Protein AF-A0A0P0SL50-F1 (afdb_monomer)

pLDDT: mean 75.34, std 12.95, range [42.16, 90.81]

Foldseek 3Di:
DQFAAELDPVCRDGADPPPDDDWPFFQWDDDVPDIHTYTFHCVVVVNPPVVSVVSRVVSNVVSVVVCVVVVD

Mean predicted aligned error: 7.41 Å

Structure (mmCIF, N/CA/C/O backbone):
data_AF-A0A0P0SL50-F1
#
_entry.id   AF-A0A0P0SL50-F1
#
loop_
_atom_site.group_PDB
_atom_site.id
_atom_site.type_symbol
_atom_site.label_atom_id
_atom_site.label_alt_id
_atom_site.label_comp_id
_atom_site.label_asym_id
_atom_site.label_entity_id
_atom_site.label_seq_id
_atom_site.pdbx_PDB_ins_code
_atom_site.Cartn_x
_atom_site.Cartn_y
_atom_site.Cartn_z
_atom_site.occupancy
_atom_site.B_iso_or_equiv
_atom_site.auth_seq_id
_atom_site.auth_comp_id
_atom_site.auth_asym_id
_atom_site.auth_atom_id
_atom_site.pdbx_PDB_model_num
ATOM 1 N N . MET A 1 1 ? -9.394 -17.325 -3.758 1.00 42.16 1 MET A N 1
ATOM 2 C CA . MET A 1 1 ? -8.215 -16.543 -4.185 1.00 42.16 1 MET A CA 1
ATOM 3 C C . MET A 1 1 ? -8.213 -15.244 -3.404 1.00 42.16 1 MET A C 1
ATOM 5 O O . MET A 1 1 ? -9.070 -14.404 -3.641 1.00 42.16 1 MET A O 1
ATOM 9 N N . THR A 1 2 ? -7.332 -15.117 -2.416 1.00 50.50 2 THR A N 1
ATOM 10 C CA . THR A 1 2 ? -7.166 -13.888 -1.631 1.00 50.50 2 THR A CA 1
ATOM 11 C C . THR A 1 2 ? -6.501 -12.858 -2.543 1.00 50.50 2 THR A C 1
ATOM 13 O O . THR A 1 2 ? -5.323 -12.983 -2.858 1.00 50.50 2 THR A O 1
ATOM 16 N N . GLY A 1 3 ? -7.281 -11.925 -3.090 1.00 59.38 3 GLY A N 1
ATOM 17 C CA . GLY A 1 3 ? -6.769 -10.922 -4.024 1.00 59.38 3 GLY A CA 1
ATOM 18 C C . GLY A 1 3 ? -5.822 -9.951 -3.320 1.00 59.38 3 GLY A C 1
ATOM 19 O O . GLY A 1 3 ? -6.181 -9.380 -2.293 1.00 59.38 3 GLY A O 1
ATOM 20 N N . TYR A 1 4 ? -4.624 -9.758 -3.871 1.00 70.19 4 TYR A N 1
ATOM 21 C CA . TYR A 1 4 ? -3.677 -8.744 -3.410 1.00 70.19 4 TYR A CA 1
ATOM 22 C C . TYR A 1 4 ? -4.244 -7.349 -3.696 1.00 70.19 4 TYR A C 1
ATOM 24 O O . TYR A 1 4 ? -4.618 -7.052 -4.834 1.00 70.19 4 TYR A O 1
ATOM 32 N N . VAL A 1 5 ? -4.323 -6.489 -2.675 1.00 78.88 5 VAL A N 1
ATOM 33 C CA . VAL A 1 5 ? -4.817 -5.116 -2.841 1.00 78.88 5 VAL A CA 1
ATOM 34 C C . VAL A 1 5 ? -3.636 -4.156 -2.952 1.00 78.88 5 VAL A C 1
ATOM 36 O O . VAL A 1 5 ? -2.709 -4.201 -2.153 1.00 78.88 5 VAL A O 1
ATOM 39 N N . CYS A 1 6 ? -3.654 -3.287 -3.956 1.00 82.75 6 CYS A N 1
ATOM 40 C CA . CYS A 1 6 ? -2.585 -2.329 -4.235 1.00 82.75 6 CYS A CA 1
ATOM 41 C C . CYS A 1 6 ? -2.701 -1.090 -3.337 1.00 82.75 6 CYS A C 1
ATOM 43 O O . CYS A 1 6 ? -3.767 -0.484 -3.266 1.00 82.75 6 CYS A O 1
ATOM 45 N N . SER A 1 7 ? -1.609 -0.679 -2.681 1.00 84.06 7 SER A N 1
A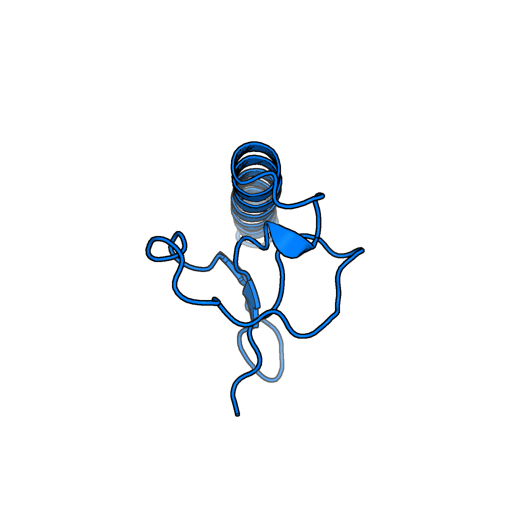TOM 46 C CA . SER A 1 7 ? -1.566 0.493 -1.788 1.00 84.06 7 SER A CA 1
ATOM 47 C C . SER A 1 7 ? -1.949 1.812 -2.475 1.00 84.06 7 SER A C 1
ATOM 49 O O . SER A 1 7 ? -2.308 2.771 -1.790 1.00 84.06 7 SER A O 1
ATOM 51 N N . ASN A 1 8 ? -1.907 1.868 -3.808 1.00 81.88 8 ASN A N 1
ATOM 52 C CA . ASN A 1 8 ? -2.407 2.986 -4.599 1.00 81.88 8 ASN A CA 1
ATOM 53 C C . ASN A 1 8 ? -3.907 2.807 -4.916 1.00 81.88 8 ASN A C 1
ATOM 55 O O . ASN A 1 8 ? -4.281 1.988 -5.757 1.00 81.88 8 ASN A O 1
ATOM 59 N N . ASP A 1 9 ? -4.769 3.632 -4.308 1.00 75.31 9 ASP A N 1
ATOM 60 C CA . ASP A 1 9 ? -6.234 3.549 -4.468 1.00 75.31 9 ASP A CA 1
ATOM 61 C C . ASP A 1 9 ? -6.730 3.779 -5.902 1.00 75.31 9 ASP A C 1
ATOM 63 O O . ASP A 1 9 ? -7.825 3.320 -6.264 1.00 75.31 9 ASP A O 1
ATOM 67 N N . ARG A 1 10 ? -5.948 4.492 -6.726 1.00 73.06 10 ARG A N 1
ATOM 68 C CA . ARG A 1 10 ? -6.273 4.712 -8.142 1.00 73.06 10 ARG A CA 1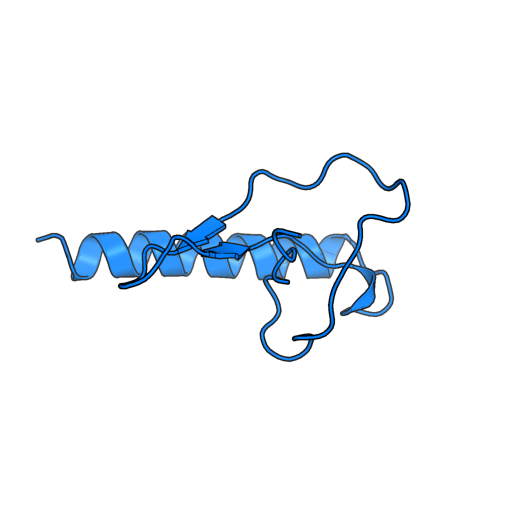
ATOM 69 C C . ARG A 1 10 ? -6.073 3.457 -8.972 1.00 73.06 10 ARG A C 1
ATOM 71 O O . ARG A 1 10 ? -6.750 3.278 -9.979 1.00 73.06 10 ARG A O 1
ATOM 78 N N . CYS A 1 11 ? -5.195 2.566 -8.534 1.00 69.94 11 CYS A N 1
ATOM 79 C CA . CYS A 1 11 ? -4.832 1.375 -9.276 1.00 69.94 11 CYS A CA 1
ATOM 80 C C . CYS A 1 11 ? -5.473 0.111 -8.703 1.00 69.94 11 CYS A C 1
ATOM 82 O O . CYS A 1 11 ? -4.855 -0.943 -8.655 1.00 69.94 11 CYS A O 1
ATOM 84 N N . ARG A 1 12 ? -6.752 0.198 -8.318 1.00 58.66 12 ARG A N 1
ATOM 85 C CA . ARG A 1 12 ? -7.617 -0.905 -7.847 1.00 58.66 12 ARG A CA 1
ATOM 86 C C . ARG A 1 12 ? -7.747 -2.123 -8.800 1.00 58.66 12 ARG A C 1
ATOM 88 O O . ARG A 1 12 ? -8.678 -2.909 -8.649 1.00 58.66 12 ARG A O 1
ATOM 95 N N . ARG A 1 13 ? -6.858 -2.306 -9.783 1.00 56.19 13 ARG A N 1
ATOM 96 C CA . ARG A 1 13 ? -6.736 -3.534 -10.577 1.00 56.19 13 ARG A CA 1
ATOM 97 C C . ARG A 1 13 ? -5.972 -4.588 -9.779 1.00 56.19 13 ARG A C 1
ATOM 99 O O . ARG A 1 13 ? -5.066 -4.265 -9.018 1.00 56.19 13 ARG A O 1
ATOM 106 N N . ALA A 1 14 ? -6.361 -5.846 -9.974 1.00 54.44 14 ALA A N 1
ATOM 107 C CA . ALA A 1 14 ? -5.669 -7.004 -9.432 1.00 54.44 14 ALA A CA 1
ATOM 108 C C . ALA A 1 14 ? -4.192 -6.947 -9.841 1.00 54.44 14 ALA A C 1
ATOM 110 O O . ALA A 1 14 ? -3.855 -7.103 -11.013 1.00 54.44 14 ALA A O 1
ATOM 111 N N . TRP A 1 15 ? -3.327 -6.677 -8.871 1.00 54.25 15 TRP A N 1
ATOM 112 C CA . TRP A 1 15 ? -1.891 -6.782 -9.051 1.00 54.25 15 TRP A CA 1
ATOM 113 C C . TRP A 1 15 ? -1.477 -8.212 -8.717 1.00 54.25 15 TRP A C 1
ATOM 115 O O . TRP A 1 15 ? -1.985 -8.812 -7.768 1.00 54.25 15 TRP A O 1
ATOM 125 N N . SER A 1 16 ? -0.579 -8.780 -9.512 1.00 55.94 16 SER A N 1
ATOM 126 C CA . SER A 1 16 ? 0.088 -10.042 -9.202 1.00 55.94 16 SER A CA 1
ATOM 127 C C . SER A 1 16 ? 1.591 -9.803 -9.300 1.00 55.94 16 SER A C 1
ATOM 129 O O . SER A 1 16 ? 2.0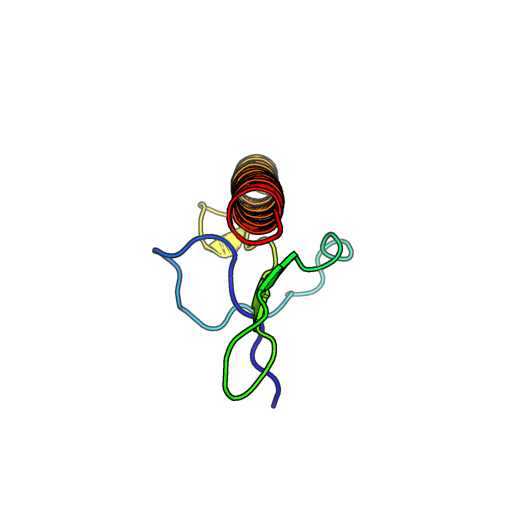30 -9.230 -10.300 1.00 55.94 16 SER A O 1
ATOM 131 N N . PRO A 1 17 ? 2.384 -10.191 -8.288 1.00 54.25 17 PRO A N 1
ATOM 132 C CA . PRO A 1 17 ? 3.829 -10.030 -8.335 1.00 54.25 17 PRO A CA 1
ATOM 133 C C . PRO A 1 17 ? 4.388 -10.905 -9.462 1.00 54.25 17 PRO A C 1
ATOM 135 O O . PRO A 1 17 ? 4.506 -12.120 -9.320 1.00 54.25 17 PRO A O 1
ATOM 138 N N . ALA A 1 18 ? 4.723 -10.295 -10.599 1.00 53.72 18 ALA A N 1
ATOM 139 C CA . ALA A 1 18 ? 5.335 -10.967 -11.743 1.00 53.72 18 ALA A CA 1
ATOM 140 C C . ALA A 1 18 ? 6.837 -11.220 -11.501 1.00 53.72 18 ALA A C 1
ATOM 142 O O . ALA A 1 18 ? 7.687 -10.739 -12.240 1.00 53.72 18 ALA A O 1
ATOM 143 N N . GLY A 1 19 ? 7.171 -11.945 -10.427 1.00 49.66 19 GLY A N 1
ATOM 144 C CA . GLY A 1 19 ? 8.545 -12.387 -10.155 1.00 49.66 19 GLY A CA 1
ATOM 145 C C . GLY A 1 19 ? 9.526 -11.289 -9.723 1.00 49.66 19 GLY A C 1
ATOM 146 O O . GLY A 1 19 ? 10.733 -11.473 -9.855 1.00 49.66 19 GLY A O 1
ATOM 147 N N . GLY A 1 20 ? 9.032 -10.158 -9.210 1.00 52.31 20 GLY A N 1
ATOM 148 C CA . GLY A 1 20 ? 9.871 -9.111 -8.619 1.00 52.31 20 GLY A CA 1
ATOM 149 C C . GLY A 1 20 ? 10.458 -9.498 -7.251 1.00 52.31 20 GLY A C 1
ATOM 150 O O . GLY A 1 20 ? 10.073 -10.526 -6.684 1.00 52.31 20 GLY A O 1
ATOM 151 N N . PRO A 1 21 ? 11.368 -8.676 -6.690 1.00 53.66 21 PRO A N 1
ATOM 152 C CA . PRO A 1 21 ? 11.832 -8.839 -5.312 1.00 53.66 21 PRO A CA 1
ATOM 153 C C . PRO A 1 21 ? 10.634 -8.963 -4.355 1.00 53.66 21 PRO A C 1
ATOM 155 O O . PRO A 1 21 ? 9.573 -8.395 -4.643 1.00 53.66 21 PRO A O 1
ATOM 158 N N . PRO A 1 22 ? 10.773 -9.708 -3.240 1.00 56.25 22 PRO A N 1
ATOM 159 C CA . PRO A 1 22 ? 9.661 -9.935 -2.328 1.00 56.25 22 PRO A CA 1
ATOM 160 C C . PRO A 1 22 ? 9.070 -8.582 -1.924 1.00 56.25 22 PRO A C 1
ATOM 162 O O . PRO A 1 22 ? 9.827 -7.682 -1.540 1.00 56.25 22 PRO A O 1
ATOM 165 N N . PRO A 1 23 ? 7.745 -8.393 -2.054 1.00 64.19 23 PRO A N 1
ATOM 166 C CA . PRO A 1 23 ? 7.145 -7.137 -1.661 1.00 64.19 23 PRO A CA 1
ATOM 167 C C . PRO A 1 23 ? 7.420 -6.908 -0.165 1.00 64.19 23 PRO A C 1
ATOM 169 O O . PRO A 1 23 ? 7.455 -7.874 0.604 1.00 64.19 23 PRO A O 1
ATOM 172 N N . PRO A 1 24 ? 7.598 -5.649 0.266 1.00 70.81 24 PRO A N 1
ATOM 173 C CA . PRO A 1 24 ? 7.444 -5.261 1.660 1.00 70.81 24 PRO A CA 1
ATOM 174 C C . PRO A 1 24 ? 6.239 -5.942 2.313 1.00 70.81 24 PRO A C 1
ATOM 176 O O . PRO A 1 24 ? 5.247 -6.252 1.640 1.00 70.81 24 PRO A O 1
ATOM 179 N N . ALA A 1 25 ? 6.331 -6.157 3.627 1.00 79.69 25 ALA A N 1
ATOM 180 C CA . ALA A 1 25 ? 5.217 -6.684 4.403 1.00 79.69 25 ALA A CA 1
ATOM 181 C C . ALA A 1 25 ? 3.947 -5.855 4.128 1.00 79.69 25 ALA A C 1
ATOM 183 O O . ALA A 1 25 ? 4.034 -4.633 4.0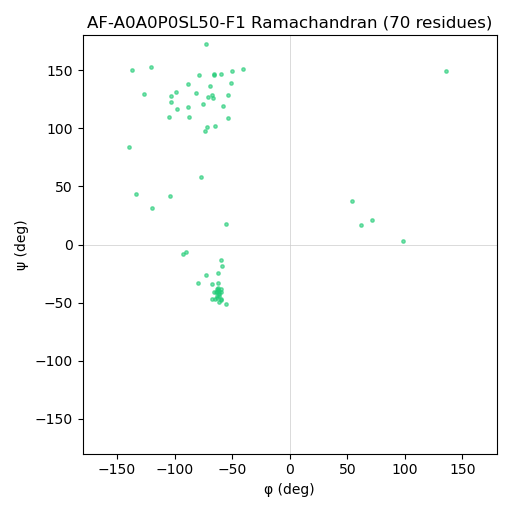06 1.00 79.69 25 ALA A O 1
ATOM 184 N N . PRO A 1 26 ? 2.772 -6.489 3.985 1.00 85.50 26 PRO A N 1
ATOM 185 C CA . PRO A 1 26 ? 1.560 -5.750 3.683 1.00 85.50 26 PRO A CA 1
ATOM 186 C C . PRO A 1 26 ? 1.170 -4.826 4.834 1.00 85.50 26 PRO A C 1
ATOM 188 O O . PRO A 1 26 ? 1.281 -5.196 6.002 1.00 85.50 26 PRO A O 1
ATOM 191 N N . VAL A 1 27 ? 0.589 -3.674 4.499 1.00 86.25 27 VAL A N 1
ATOM 192 C CA . VAL A 1 27 ? -0.150 -2.882 5.487 1.00 86.25 27 VAL A CA 1
ATOM 193 C C . VAL A 1 27 ? -1.485 -3.575 5.719 1.00 86.25 27 VAL A C 1
ATOM 195 O O . VAL A 1 27 ? -2.253 -3.769 4.773 1.00 86.25 27 VAL A O 1
ATOM 198 N N . VAL A 1 28 ? -1.749 -3.965 6.964 1.00 85.81 28 VAL A N 1
ATOM 199 C CA . VAL A 1 28 ? -3.007 -4.599 7.363 1.00 85.81 28 VAL A CA 1
ATOM 200 C C . VAL A 1 28 ? -3.998 -3.513 7.751 1.00 85.81 28 VAL A C 1
ATOM 202 O O . VAL A 1 28 ? -3.772 -2.756 8.689 1.00 85.81 28 VAL A O 1
ATOM 205 N N . GLU A 1 29 ? -5.107 -3.439 7.029 1.00 81.88 29 GLU A N 1
ATOM 206 C CA . GLU A 1 29 ? -6.246 -2.614 7.407 1.00 81.88 29 GLU A CA 1
ATOM 207 C C . GLU A 1 29 ? -7.350 -3.523 7.949 1.00 81.88 29 GLU A C 1
ATOM 209 O O . GLU A 1 29 ? -7.967 -4.286 7.197 1.00 81.88 29 GLU A O 1
ATOM 214 N N . GLN A 1 30 ? -7.588 -3.436 9.257 1.00 80.19 30 GLN A N 1
ATOM 215 C CA . GLN A 1 30 ? -8.652 -4.178 9.925 1.00 80.19 30 GLN A CA 1
ATOM 216 C C . GLN A 1 30 ? -10.010 -3.606 9.521 1.00 80.19 30 GLN A C 1
ATOM 218 O O . GLN A 1 30 ? -10.248 -2.400 9.623 1.00 80.19 30 GLN A O 1
ATOM 223 N N . ARG A 1 31 ? -10.916 -4.464 9.04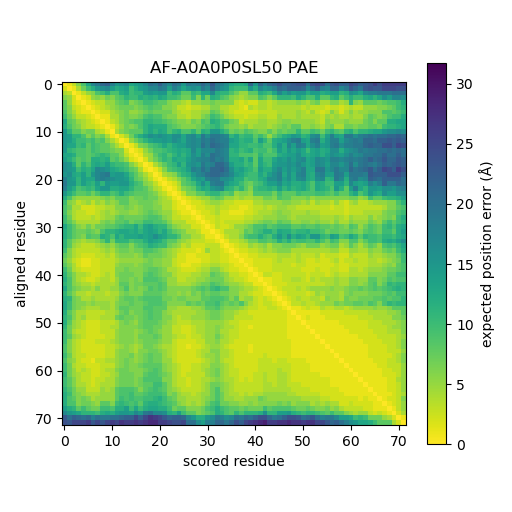7 1.00 72.81 31 ARG A N 1
ATOM 224 C CA . ARG A 1 31 ? -12.274 -4.065 8.659 1.00 72.81 31 ARG A CA 1
ATOM 225 C C . ARG A 1 31 ? -13.316 -5.065 9.153 1.00 72.81 31 ARG A C 1
ATOM 227 O O . ARG A 1 31 ? -13.040 -6.267 9.196 1.00 72.81 31 ARG A O 1
ATOM 234 N N . PRO A 1 32 ? -14.550 -4.609 9.439 1.00 68.31 32 PRO A N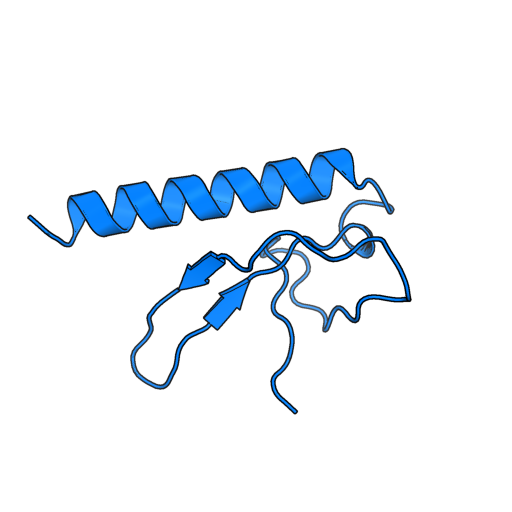 1
ATOM 235 C CA . PRO A 1 32 ? -15.675 -5.513 9.637 1.00 68.31 32 PRO A CA 1
ATOM 236 C C . PRO A 1 32 ? -15.863 -6.382 8.387 1.00 68.31 32 PRO A C 1
ATOM 238 O O . PRO A 1 32 ? -16.085 -5.862 7.293 1.00 68.31 32 PRO A O 1
ATOM 241 N N . GLY A 1 33 ? -15.745 -7.702 8.539 1.00 75.19 33 GLY A N 1
ATOM 242 C CA . GLY A 1 33 ? -15.862 -8.658 7.431 1.00 75.19 33 GLY A CA 1
ATOM 243 C C . GLY A 1 33 ? -14.539 -9.155 6.834 1.00 75.19 33 GLY A C 1
ATOM 244 O O . GLY A 1 33 ? -14.584 -9.944 5.893 1.00 75.19 33 GLY A O 1
ATOM 245 N N . GLY A 1 34 ? -13.386 -8.753 7.380 1.00 77.69 34 GLY A N 1
ATOM 246 C CA . GLY A 1 34 ? -12.086 -9.363 7.085 1.00 77.69 34 GLY A CA 1
ATOM 247 C C . GLY A 1 34 ? -10.965 -8.356 6.843 1.00 77.69 34 GLY A C 1
ATOM 248 O O . GLY A 1 34 ? -11.189 -7.262 6.319 1.00 77.69 34 GLY A O 1
ATOM 249 N N . ASP A 1 35 ? -9.746 -8.758 7.200 1.00 81.81 35 ASP A N 1
ATOM 250 C CA . ASP A 1 35 ? -8.554 -7.927 7.060 1.00 81.81 35 ASP A CA 1
ATOM 251 C C . ASP A 1 35 ? -8.178 -7.722 5.595 1.00 81.81 35 ASP A C 1
ATOM 253 O O . ASP A 1 35 ? -8.166 -8.650 4.776 1.00 81.81 35 ASP A O 1
ATOM 257 N N . ARG A 1 36 ? -7.830 -6.478 5.264 1.00 79.31 36 ARG A N 1
ATOM 258 C CA . ARG A 1 36 ? -7.331 -6.120 3.944 1.00 79.31 36 ARG A CA 1
ATOM 259 C C . ARG A 1 36 ? -5.820 -5.943 3.988 1.00 79.31 36 ARG A C 1
ATOM 261 O O . ARG A 1 36 ? -5.308 -5.097 4.711 1.00 79.31 36 ARG A O 1
ATOM 268 N N . HIS A 1 37 ? -5.128 -6.713 3.157 1.00 83.62 37 HIS A N 1
ATOM 269 C CA . HIS A 1 37 ? -3.676 -6.663 3.014 1.00 83.62 37 HIS A CA 1
ATOM 270 C C . HIS A 1 37 ? -3.295 -5.801 1.808 1.00 83.62 37 HIS A C 1
ATOM 272 O O . HIS A 1 37 ? -3.634 -6.133 0.667 1.00 83.62 37 HIS A O 1
ATOM 278 N N . TRP A 1 38 ? -2.605 -4.692 2.068 1.00 84.12 38 TRP A N 1
ATOM 279 C CA . TRP A 1 38 ? -2.194 -3.723 1.057 1.00 84.12 38 TRP A CA 1
ATOM 280 C C . TRP A 1 38 ? -0.713 -3.869 0.708 1.00 84.12 38 TRP A C 1
ATOM 282 O O . TRP A 1 38 ? 0.131 -3.807 1.595 1.00 84.12 38 TRP A O 1
ATOM 292 N N . TYR A 1 39 ? -0.395 -3.993 -0.579 1.00 84.00 39 TYR A N 1
ATOM 293 C CA . TYR A 1 39 ? 0.951 -4.235 -1.105 1.00 84.00 39 TYR A CA 1
ATOM 294 C C . TYR A 1 39 ? 1.404 -3.111 -2.050 1.00 84.00 39 TYR A C 1
ATOM 296 O O . TYR A 1 39 ? 0.563 -2.484 -2.706 1.00 84.00 39 TYR A O 1
ATOM 304 N N . PRO A 1 40 ? 2.719 -2.859 -2.179 1.00 82.62 40 PRO A N 1
ATOM 305 C CA . PRO A 1 40 ? 3.233 -1.965 -3.208 1.00 82.62 40 PRO A CA 1
ATOM 306 C C . PRO A 1 40 ? 2.994 -2.552 -4.601 1.00 82.62 40 PRO A C 1
ATOM 308 O O . PRO A 1 40 ? 3.050 -3.760 -4.811 1.00 82.62 40 PRO A O 1
ATOM 311 N N . CYS A 1 41 ? 2.737 -1.672 -5.560 1.00 80.12 41 CYS A N 1
ATOM 312 C CA . CYS A 1 41 ? 2.297 -2.025 -6.906 1.00 80.12 41 CYS A CA 1
ATOM 313 C C . CYS A 1 41 ? 3.012 -1.130 -7.935 1.00 80.12 41 CYS A C 1
ATOM 315 O O . CYS A 1 41 ? 2.459 -0.110 -8.343 1.00 80.12 41 CYS A O 1
ATOM 317 N N . PRO A 1 42 ? 4.247 -1.480 -8.347 1.00 76.06 42 PRO A N 1
ATOM 318 C CA . PRO A 1 42 ? 5.033 -0.700 -9.313 1.00 76.06 42 PRO A CA 1
ATOM 319 C C . PRO A 1 42 ? 4.352 -0.541 -10.669 1.00 76.06 42 PRO A C 1
ATOM 321 O O . PRO A 1 42 ? 4.341 0.552 -11.218 1.00 76.06 42 PRO A O 1
ATOM 324 N N . SER A 1 43 ? 3.666 -1.578 -11.156 1.00 77.19 43 SER A N 1
ATOM 325 C CA . SER A 1 43 ? 2.948 -1.548 -12.442 1.00 77.19 43 SER A CA 1
ATOM 326 C C . SER A 1 43 ? 1.848 -0.480 -12.521 1.00 77.19 43 SER A C 1
ATOM 328 O O . SER A 1 43 ? 1.290 -0.218 -13.579 1.00 77.19 43 SER A O 1
ATOM 330 N N . CYS A 1 44 ? 1.472 0.099 -11.382 1.00 77.44 44 CYS A N 1
ATOM 331 C CA . CYS A 1 44 ? 0.501 1.181 -11.269 1.00 77.44 44 CYS A CA 1
ATOM 332 C C . CYS A 1 44 ? 1.118 2.579 -11.349 1.00 77.44 44 CYS A C 1
ATOM 334 O O . CYS A 1 44 ? 0.391 3.571 -11.300 1.00 77.44 44 CYS A O 1
ATOM 336 N N . LEU A 1 45 ? 2.443 2.641 -11.368 1.00 78.62 45 LEU A N 1
ATOM 337 C CA . LEU A 1 45 ? 3.268 3.837 -11.315 1.00 78.62 45 LEU A CA 1
ATOM 338 C C . LEU A 1 45 ? 4.352 3.727 -12.391 1.00 78.62 45 LEU A C 1
ATOM 340 O O . LEU A 1 45 ? 5.514 3.976 -12.113 1.00 78.62 45 LEU A O 1
ATOM 344 N N . ASP A 1 46 ? 3.967 3.286 -13.592 1.00 81.06 46 ASP A N 1
ATOM 345 C CA . ASP A 1 46 ? 4.869 3.142 -14.743 1.00 81.06 46 ASP A CA 1
ATOM 346 C C . ASP A 1 46 ? 6.112 2.281 -14.439 1.00 81.06 46 ASP A C 1
ATOM 348 O O . ASP A 1 46 ? 7.221 2.572 -14.877 1.00 81.06 46 ASP A O 1
ATOM 352 N N . ASP A 1 47 ? 5.916 1.229 -13.636 1.00 75.94 47 ASP A N 1
ATOM 353 C CA . ASP A 1 47 ? 6.960 0.331 -13.127 1.00 75.94 47 ASP A CA 1
ATOM 354 C C . ASP A 1 47 ? 8.023 1.015 -12.240 1.00 75.94 47 ASP A C 1
ATOM 356 O O . ASP A 1 47 ? 9.056 0.424 -11.912 1.00 75.94 47 ASP A O 1
ATOM 360 N N . ASP A 1 48 ? 7.737 2.221 -11.738 1.00 82.12 48 ASP A N 1
ATOM 361 C CA . ASP A 1 48 ? 8.556 2.916 -10.746 1.00 82.12 48 ASP A CA 1
ATOM 362 C C . ASP A 1 48 ? 8.394 2.275 -9.357 1.00 82.12 48 ASP A C 1
ATOM 364 O O . ASP A 1 48 ? 7.466 2.541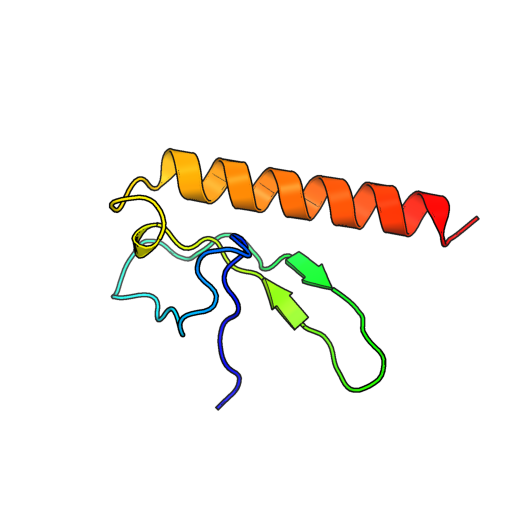 -8.578 1.00 82.12 48 ASP A O 1
ATOM 368 N N . ALA A 1 49 ? 9.353 1.412 -9.023 1.00 80.75 49 ALA A N 1
ATOM 369 C CA . ALA A 1 49 ? 9.435 0.764 -7.722 1.00 80.75 49 ALA A CA 1
ATOM 370 C C . ALA A 1 49 ? 9.627 1.763 -6.566 1.00 80.75 49 ALA A C 1
ATOM 372 O O . ALA A 1 49 ? 9.110 1.533 -5.470 1.00 80.75 49 ALA A O 1
ATOM 373 N N . GLY A 1 50 ? 10.337 2.874 -6.788 1.00 83.50 50 GLY A N 1
ATOM 374 C CA . GLY A 1 50 ? 10.572 3.899 -5.772 1.00 83.50 50 GLY A CA 1
ATOM 375 C C . GLY A 1 50 ? 9.282 4.626 -5.405 1.00 83.50 50 GLY A C 1
ATOM 376 O O . GLY A 1 50 ? 8.939 4.736 -4.223 1.00 83.50 50 GLY A O 1
ATOM 377 N N . ALA A 1 51 ? 8.515 5.036 -6.414 1.00 84.50 51 ALA A N 1
ATOM 378 C CA . ALA A 1 51 ? 7.199 5.630 -6.221 1.00 84.50 51 ALA A CA 1
ATOM 379 C C . ALA A 1 51 ? 6.228 4.647 -5.539 1.00 84.50 51 ALA A C 1
ATOM 381 O O . ALA A 1 51 ? 5.500 5.030 -4.619 1.00 84.50 51 ALA A O 1
ATOM 382 N N . ALA A 1 52 ? 6.247 3.365 -5.921 1.00 83.50 52 ALA A N 1
ATOM 383 C CA . ALA A 1 52 ? 5.399 2.343 -5.301 1.00 83.50 52 ALA A CA 1
ATOM 384 C C . ALA A 1 52 ? 5.710 2.125 -3.819 1.00 83.50 52 ALA A C 1
ATOM 386 O O . ALA A 1 52 ? 4.787 2.011 -3.007 1.00 83.50 52 ALA A O 1
ATOM 387 N N . LEU A 1 53 ? 6.993 2.111 -3.455 1.00 85.75 53 LEU A N 1
ATOM 388 C CA . LEU A 1 53 ? 7.430 2.027 -2.063 1.00 85.75 53 LEU A CA 1
ATOM 389 C C . LEU A 1 53 ? 7.033 3.270 -1.265 1.00 85.75 53 LEU A C 1
ATOM 391 O O . LEU A 1 53 ? 6.589 3.141 -0.124 1.00 85.75 53 LEU A O 1
ATOM 395 N N . LEU A 1 54 ? 7.150 4.462 -1.852 1.00 87.69 54 LEU A N 1
ATOM 396 C CA . LEU A 1 54 ? 6.736 5.703 -1.201 1.00 87.69 54 LEU A CA 1
ATOM 397 C C . LEU A 1 54 ? 5.233 5.698 -0.894 1.00 87.69 54 LEU A C 1
ATOM 399 O O . LEU A 1 54 ? 4.841 5.949 0.244 1.00 87.69 54 LEU A O 1
ATOM 403 N N . VAL A 1 55 ? 4.393 5.357 -1.875 1.00 88.12 55 VAL A N 1
ATOM 404 C CA . VAL A 1 55 ? 2.935 5.261 -1.687 1.00 88.12 55 VAL A CA 1
ATOM 405 C C . VAL A 1 55 ? 2.579 4.221 -0.622 1.00 88.12 55 VAL A C 1
ATOM 407 O O . VAL A 1 55 ? 1.708 4.460 0.215 1.00 88.12 55 VAL A O 1
ATOM 410 N N . HIS A 1 56 ? 3.267 3.080 -0.619 1.00 88.94 56 HIS A N 1
ATOM 411 C CA . HIS A 1 56 ? 3.063 2.038 0.382 1.00 88.94 56 HIS A CA 1
ATOM 412 C C . HIS A 1 56 ? 3.412 2.514 1.803 1.00 88.94 56 HIS A C 1
ATOM 414 O O . HIS A 1 56 ? 2.595 2.360 2.709 1.00 88.94 56 HIS A O 1
ATOM 420 N N . ARG A 1 57 ? 4.558 3.185 1.984 1.00 89.94 57 ARG A N 1
ATOM 421 C CA . ARG A 1 57 ? 4.964 3.775 3.274 1.00 89.94 57 ARG A CA 1
ATOM 422 C C . ARG A 1 57 ? 4.013 4.864 3.760 1.00 89.94 57 ARG A C 1
ATOM 424 O O . ARG A 1 57 ? 3.747 4.957 4.953 1.00 89.94 57 ARG A O 1
ATOM 431 N N . LEU A 1 58 ? 3.490 5.691 2.854 1.00 90.75 58 LEU A N 1
ATOM 432 C CA . LEU A 1 58 ? 2.495 6.702 3.217 1.00 90.75 58 LEU A CA 1
ATOM 433 C C . LEU A 1 58 ? 1.230 6.047 3.775 1.00 90.75 58 LEU A C 1
ATOM 435 O O . LEU A 1 58 ? 0.739 6.470 4.816 1.00 90.75 58 LEU A O 1
ATOM 439 N N . ARG A 1 59 ? 0.748 4.974 3.139 1.00 89.69 59 ARG A N 1
ATOM 440 C CA . ARG A 1 59 ? -0.399 4.212 3.644 1.00 89.69 59 ARG A CA 1
ATOM 441 C C . ARG A 1 59 ? -0.118 3.568 4.999 1.00 89.69 59 ARG A C 1
ATOM 443 O O . ARG A 1 59 ? -0.981 3.630 5.867 1.00 89.69 59 ARG A O 1
ATOM 450 N N . GLU A 1 60 ? 1.055 2.963 5.178 1.00 89.31 60 GLU A N 1
ATOM 451 C CA . GLU A 1 60 ? 1.481 2.392 6.464 1.00 89.31 60 GLU A CA 1
ATOM 452 C C . GLU A 1 60 ? 1.427 3.448 7.568 1.00 89.31 60 GLU A C 1
ATOM 454 O O . GLU A 1 60 ? 0.773 3.258 8.593 1.00 89.31 60 GLU A O 1
ATOM 459 N N . ARG A 1 61 ? 2.039 4.608 7.316 1.00 90.81 61 ARG A N 1
ATOM 460 C CA . ARG A 1 61 ? 2.041 5.727 8.252 1.00 90.81 61 ARG A CA 1
ATOM 461 C C . ARG A 1 61 ? 0.626 6.213 8.566 1.00 90.81 61 ARG A C 1
ATOM 463 O O . ARG A 1 61 ? 0.304 6.383 9.735 1.00 90.81 61 ARG A O 1
ATOM 470 N N . THR A 1 62 ? -0.226 6.403 7.560 1.00 89.06 62 THR A N 1
ATOM 471 C CA . THR A 1 62 ? -1.622 6.807 7.778 1.00 89.06 62 THR A CA 1
ATOM 472 C C . THR A 1 62 ? -2.396 5.763 8.582 1.00 89.06 62 THR A C 1
ATOM 474 O O . THR A 1 62 ? -3.173 6.133 9.455 1.00 89.06 62 THR A O 1
ATOM 477 N N . ALA A 1 63 ? -2.180 4.468 8.342 1.00 85.69 63 ALA A N 1
ATOM 478 C CA . ALA A 1 63 ? -2.819 3.407 9.118 1.00 85.69 63 ALA A CA 1
ATOM 479 C C . ALA A 1 63 ? -2.386 3.437 10.595 1.00 85.69 63 ALA A C 1
ATOM 481 O O . ALA A 1 63 ? -3.229 3.296 11.483 1.00 85.69 63 ALA A O 1
ATOM 482 N N . LEU A 1 64 ? -1.098 3.677 10.864 1.00 87.00 64 LEU A N 1
ATOM 483 C CA . LEU A 1 64 ? -0.571 3.847 12.222 1.00 87.00 64 LEU A CA 1
ATOM 484 C C . LEU A 1 64 ? -1.145 5.097 12.905 1.00 87.00 64 LEU A C 1
ATOM 486 O O . LEU A 1 64 ? -1.608 5.014 14.040 1.00 87.00 64 LEU A O 1
ATOM 490 N N . GLU A 1 65 ? -1.167 6.235 12.206 1.00 89.75 65 GLU A N 1
ATOM 491 C CA . GLU A 1 65 ? -1.744 7.487 12.711 1.00 89.75 65 GLU A CA 1
ATOM 492 C C . GLU A 1 65 ? -3.238 7.314 13.035 1.00 89.75 65 GLU A C 1
ATOM 494 O O . GLU A 1 65 ? -3.668 7.635 14.140 1.00 89.75 65 GLU A O 1
ATOM 499 N N . LEU A 1 66 ? -4.029 6.721 12.135 1.00 84.62 66 LEU A N 1
ATOM 500 C CA . LEU A 1 66 ? -5.447 6.439 12.386 1.00 84.62 66 LEU A CA 1
ATOM 501 C C . LEU A 1 66 ? -5.653 5.486 13.567 1.00 84.62 66 LEU A C 1
ATOM 503 O O . LEU A 1 66 ? -6.527 5.734 14.392 1.00 84.62 66 LEU A O 1
ATOM 507 N N . SER A 1 67 ? -4.842 4.433 13.681 1.00 81.12 67 SER A N 1
ATOM 508 C CA . SER A 1 67 ? -4.914 3.504 14.818 1.00 81.12 67 SER A CA 1
ATOM 509 C C . SER A 1 67 ? -4.611 4.212 16.140 1.00 81.12 67 SER A C 1
ATOM 511 O O . SER A 1 67 ? -5.266 3.938 17.139 1.00 81.12 67 SER A O 1
ATOM 513 N N . SER A 1 68 ? -3.673 5.166 16.143 1.00 85.12 68 SER A N 1
ATOM 514 C CA . SER A 1 68 ? -3.375 5.984 17.326 1.00 85.12 68 SER A CA 1
ATOM 515 C C . SER A 1 68 ? -4.515 6.938 17.705 1.00 85.12 68 SER A C 1
ATOM 517 O O . SER A 1 68 ? -4.745 7.171 18.885 1.00 85.12 68 SER A O 1
ATOM 519 N N . LEU A 1 69 ? -5.255 7.459 16.718 1.00 84.44 69 LEU A N 1
ATOM 520 C CA . LEU A 1 69 ? -6.385 8.372 16.930 1.00 84.44 69 LEU A CA 1
ATOM 521 C C . LEU A 1 69 ? -7.671 7.648 17.349 1.00 84.44 69 LEU A C 1
ATOM 523 O O . LEU A 1 69 ? -8.481 8.212 18.075 1.00 84.44 69 LEU A O 1
ATOM 527 N N . LEU A 1 70 ? -7.876 6.425 16.857 1.00 78.12 70 LEU A N 1
ATOM 528 C CA . LEU A 1 70 ? -9.062 5.602 17.123 1.00 78.12 70 LEU A CA 1
ATOM 529 C C . LEU A 1 70 ? -8.881 4.653 18.321 1.00 78.12 70 LEU A C 1
ATOM 531 O O . LEU A 1 70 ? -9.837 3.994 18.721 1.00 78.12 70 LEU A O 1
ATOM 535 N N . GLY A 1 71 ? -7.661 4.562 18.856 1.00 59.12 71 GLY A N 1
ATOM 536 C CA . GLY A 1 71 ? -7.259 3.675 19.948 1.00 59.12 71 GLY A CA 1
ATOM 537 C C . GLY A 1 71 ? -6.739 4.405 21.191 1.00 59.12 71 GLY A C 1
ATOM 538 O O . GLY A 1 71 ? -5.869 3.866 21.874 1.00 59.12 71 GLY A O 1
ATOM 539 N N . GLY A 1 72 ? -7.251 5.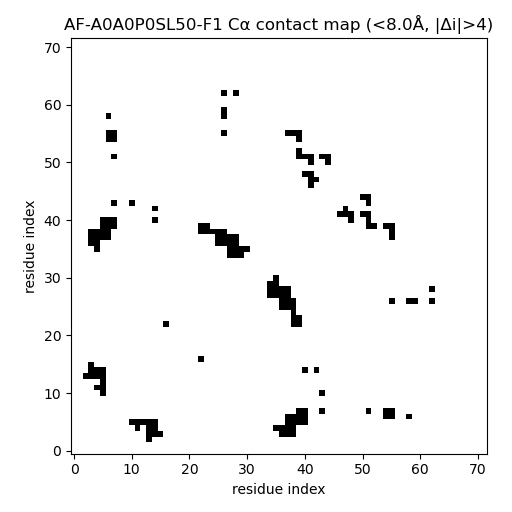612 21.461 1.00 47.16 72 GLY A N 1
ATOM 540 C CA . GLY A 1 72 ? 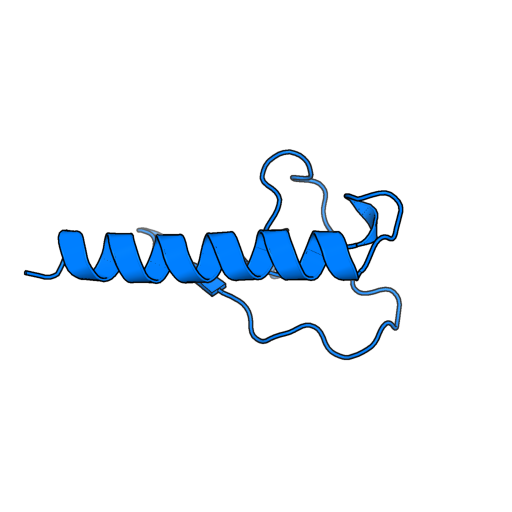-7.157 6.312 22.749 1.00 47.16 72 GLY A CA 1
ATOM 541 C C . GLY A 1 72 ? -8.512 6.375 23.440 1.00 47.16 72 GLY A C 1
ATOM 542 O O . GLY A 1 72 ? -9.514 6.585 22.721 1.00 47.16 72 GLY A O 1
#

Solvent-accessible surface area (backbone atoms only — not comparable to full-atom values): 4405 Å² total; per-residue (Å²): 134,90,75,54,36,38,44,48,80,90,42,76,55,84,59,72,86,84,80,61,78,83,73,70,83,56,41,74,46,84,47,95,94,53,74,43,52,27,30,62,44,24,81,71,49,86,59,32,55,68,61,18,49,50,46,31,51,51,49,42,50,51,52,52,53,49,49,57,68,74,68,111

Secondary structure (DSSP, 8-state):
--PPEESSGGG-S-----SPSPP-PPEEE--TTSPEEEE--GGGTTT-HHHHHHHHHHHHHHHHHHHHHH--

Sequence (72 aa):
MTGYVCSNDRCRRAWSPAGGPPPPAPVVEQRPGGDRHWYPCPSCLDDDAGAALLVHRLRERTALELSSLLGG

Radius of gyration: 12.59 Å; Cα contacts (8 Å, |Δi|>4): 84; chains: 1; bounding box: 28×25×38 Å